Protein AF-A0A7J3M2E6-F1 (afdb_monomer)

Organism: Archaeoglobus fulgidus (NCBI:txid2234)

pLDDT: mean 97.36, std 1.87, range [87.88, 98.75]

Sequence (85 aa):
ANVAPKMMRDLYNAFVEGKIAKAIEIHQKLSPLFDALFIDTNPIPVKKAMELLGLAAGKPRLPLVELSPEKTEKLKAVMRELGLI

Nearest PDB structures (foldseek):
  2yxg-assembly1_D  TM=9.703E-01  e=3.366E-06  Methanocaldococcus jannaschii DSM 2661
  3pb2-assembly1_A  TM=9.520E-01  e=1.998E-05  Thermotoga maritima
  2vc6-assembly1_A  TM=9.290E-01  e=2.496E-05  Sinorhizobium meliloti
  6xgs-assembly1_D  TM=9.329E-01  e=9.494E-05  Brucella suis 1330
  3l21-assembly3_F  TM=9.356E-01  e=1.326E-04  Mycobacterium tuberculosis

Solvent-accessible surface area (backbone atoms only — not comparable to full-atom values): 4872 Å² total; per-residue (Å²): 90,93,84,50,46,66,60,50,49,53,28,49,51,26,45,79,70,66,38,51,72,58,17,51,55,46,46,60,69,45,44,62,51,54,54,45,39,57,75,45,68,78,63,34,35,53,30,51,52,31,44,71,65,76,41,96,52,69,79,65,61,83,96,47,57,76,66,51,72,71,60,46,53,55,38,49,52,47,36,40,78,69,68,69,93

InterPro domains:
  IPR002220 DapA-like [PF00701] (1-80)
  IPR002220 DapA-like [PTHR12128] (1-83)
  IPR013785 Aldolase-type TIM barrel [G3DSA:3.20.20.70] (1-85)

Secondary structure (DSSP, 8-state):
--SSHHHHHHHHHHHHTT-HHHHHHHHHHHHHHHHHHTSSSTTHHHHHHHHHTT----PPPTT--PPPHHHHHHHHHHHHHTT--

Radius of gyration: 13.92 Å; Cα contacts (8 Å, |Δi|>4): 80; chains: 1; bounding box: 29×22×40 Å

Structure (mmCIF, N/CA/C/O backbone):
data_AF-A0A7J3M2E6-F1
#
_entry.id   AF-A0A7J3M2E6-F1
#
loop_
_atom_site.group_PDB
_atom_site.id
_atom_site.type_symbol
_atom_site.label_atom_id
_atom_site.label_alt_id
_atom_site.label_comp_id
_atom_site.label_asym_id
_atom_site.label_entity_id
_atom_site.label_seq_id
_atom_site.pdbx_PDB_ins_code
_atom_site.Cartn_x
_atom_site.Cartn_y
_atom_site.Cartn_z
_atom_site.occupancy
_atom_site.B_iso_or_equiv
_atom_site.auth_seq_id
_atom_site.auth_comp_id
_atom_site.auth_asym_id
_atom_site.auth_atom_id
_atom_site.pdbx_PDB_model_num
ATOM 1 N N . ALA A 1 1 ? -4.781 4.214 -0.589 1.00 87.88 1 ALA A N 1
ATOM 2 C CA . ALA A 1 1 ? -6.206 3.931 -0.878 1.00 87.88 1 ALA A CA 1
ATOM 3 C C . ALA A 1 1 ? -6.390 2.994 -2.072 1.00 87.88 1 ALA A C 1
ATOM 5 O O . ALA A 1 1 ? -7.071 2.003 -1.898 1.00 87.88 1 ALA A O 1
ATOM 6 N N . ASN A 1 2 ? -5.770 3.243 -3.234 1.00 96.00 2 ASN A N 1
ATOM 7 C CA . ASN A 1 2 ? -5.966 2.415 -4.442 1.00 96.00 2 ASN A CA 1
ATOM 8 C C . ASN A 1 2 ? -5.707 0.907 -4.240 1.00 96.00 2 ASN A C 1
ATOM 10 O O . ASN A 1 2 ? -6.487 0.093 -4.711 1.00 96.00 2 ASN A O 1
ATOM 14 N N . VAL A 1 3 ? -4.643 0.551 -3.511 1.00 96.56 3 VAL A N 1
ATOM 15 C CA . VAL A 1 3 ? -4.176 -0.842 -3.351 1.00 96.56 3 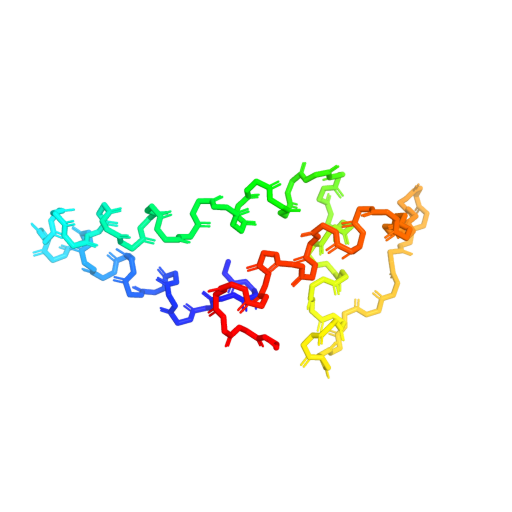VAL A CA 1
ATOM 16 C C . VAL A 1 3 ? -4.898 -1.588 -2.221 1.00 96.56 3 VAL A C 1
ATOM 18 O O . VAL A 1 3 ? -5.269 -2.742 -2.377 1.00 96.56 3 VAL A O 1
ATOM 21 N N . ALA A 1 4 ? -5.133 -0.922 -1.086 1.00 97.25 4 ALA A N 1
ATOM 22 C CA . ALA A 1 4 ? -5.802 -1.494 0.088 1.00 97.25 4 ALA A CA 1
ATOM 23 C C . ALA A 1 4 ? -6.968 -0.595 0.561 1.00 97.25 4 ALA A C 1
ATOM 25 O O . ALA A 1 4 ? -6.909 -0.013 1.651 1.00 97.25 4 ALA A O 1
ATOM 26 N N . PRO A 1 5 ? -8.027 -0.413 -0.255 1.00 97.38 5 PRO A N 1
ATOM 27 C CA . PRO A 1 5 ? -9.085 0.562 0.026 1.00 97.38 5 PRO A CA 1
ATOM 28 C C . PRO A 1 5 ? -9.867 0.243 1.302 1.00 97.38 5 PRO A C 1
ATOM 30 O O . PRO A 1 5 ? -10.155 1.149 2.082 1.00 97.38 5 PRO A O 1
ATOM 33 N N . LYS A 1 6 ? -10.155 -1.042 1.558 1.00 97.31 6 LYS A N 1
ATOM 34 C CA . LYS A 1 6 ? -10.870 -1.490 2.762 1.00 97.31 6 LYS A CA 1
ATOM 35 C C . LYS A 1 6 ? -10.115 -1.111 4.038 1.00 97.31 6 LYS A C 1
ATOM 37 O O . LYS A 1 6 ? -10.678 -0.434 4.886 1.00 97.31 6 LYS A O 1
ATOM 42 N N . MET A 1 7 ? -8.832 -1.465 4.133 1.00 97.50 7 MET A N 1
ATOM 43 C CA . MET A 1 7 ? -8.016 -1.159 5.314 1.00 97.50 7 MET A CA 1
ATOM 44 C C . MET A 1 7 ? -7.856 0.350 5.535 1.00 97.50 7 MET A C 1
ATOM 46 O O . MET A 1 7 ? -7.922 0.808 6.670 1.00 97.50 7 MET A O 1
ATOM 50 N N . MET A 1 8 ? -7.699 1.137 4.463 1.00 98.31 8 MET A N 1
ATOM 51 C CA . MET A 1 8 ? -7.645 2.602 4.567 1.00 98.31 8 MET A CA 1
ATOM 52 C C . MET A 1 8 ? -8.954 3.206 5.087 1.00 98.31 8 MET A C 1
ATOM 54 O O . MET A 1 8 ? -8.918 4.128 5.900 1.00 98.31 8 MET A O 1
ATOM 58 N N . ARG A 1 9 ? -10.106 2.694 4.639 1.00 98.50 9 ARG A N 1
ATOM 59 C CA . ARG A 1 9 ? -11.415 3.114 5.155 1.00 98.50 9 ARG A CA 1
ATOM 60 C C . ARG A 1 9 ? -11.580 2.713 6.619 1.00 98.50 9 ARG A C 1
ATOM 62 O O . ARG A 1 9 ? -12.020 3.526 7.420 1.00 98.50 9 ARG A O 1
ATOM 69 N N . ASP A 1 10 ? -11.212 1.485 6.968 1.00 98.44 10 ASP A N 1
ATOM 70 C CA . ASP A 1 10 ? -11.338 0.979 8.334 1.00 98.44 10 ASP A CA 1
ATOM 71 C C . ASP A 1 10 ? -10.426 1.768 9.303 1.00 98.44 10 ASP A C 1
ATOM 73 O O . ASP A 1 10 ? -10.845 2.079 10.418 1.00 98.44 10 ASP A O 1
ATOM 77 N N . LEU A 1 11 ? -9.228 2.179 8.856 1.00 98.69 11 LEU A N 1
ATOM 78 C CA . LEU A 1 11 ? -8.347 3.112 9.572 1.00 98.69 11 LEU A CA 1
ATOM 79 C C . LEU A 1 11 ? -9.035 4.458 9.831 1.00 98.69 11 LEU A C 1
ATOM 81 O O . LEU A 1 11 ? -9.063 4.928 10.968 1.00 98.69 11 LEU A O 1
ATOM 85 N N . TYR A 1 12 ? -9.587 5.073 8.782 1.00 98.56 12 TYR A N 1
ATOM 86 C CA . TYR A 1 12 ? -10.269 6.361 8.892 1.00 98.56 12 TYR A CA 1
ATOM 87 C C . TYR A 1 12 ? -11.467 6.284 9.846 1.00 98.56 12 TYR A C 1
ATOM 89 O O . TYR A 1 12 ? -11.567 7.100 10.759 1.00 98.56 12 TYR A O 1
ATOM 97 N N . ASN A 1 13 ? -12.320 5.268 9.690 1.00 98.69 13 ASN A N 1
ATOM 98 C CA . ASN A 1 13 ? -13.492 5.058 10.539 1.00 98.69 13 ASN A CA 1
ATOM 99 C C . ASN A 1 13 ? -13.098 4.888 12.013 1.00 98.69 13 ASN A C 1
ATOM 101 O O . ASN A 1 13 ? -13.669 5.542 12.881 1.00 98.69 13 ASN A O 1
ATOM 105 N N . ALA A 1 14 ? -12.078 4.071 12.302 1.00 98.75 14 ALA A N 1
ATOM 106 C CA . ALA A 1 14 ? -11.583 3.904 13.666 1.00 98.75 14 ALA A CA 1
ATOM 107 C C . ALA A 1 14 ? -11.102 5.232 14.274 1.00 98.75 14 ALA A C 1
ATOM 109 O O . ALA A 1 14 ? -11.348 5.492 15.450 1.00 98.75 14 ALA A O 1
ATOM 110 N N . PHE A 1 15 ? -10.448 6.083 13.483 1.00 98.69 15 PHE A N 1
ATOM 111 C CA . PHE A 1 15 ? -9.988 7.387 13.949 1.00 98.69 15 PHE A CA 1
ATOM 112 C C . PH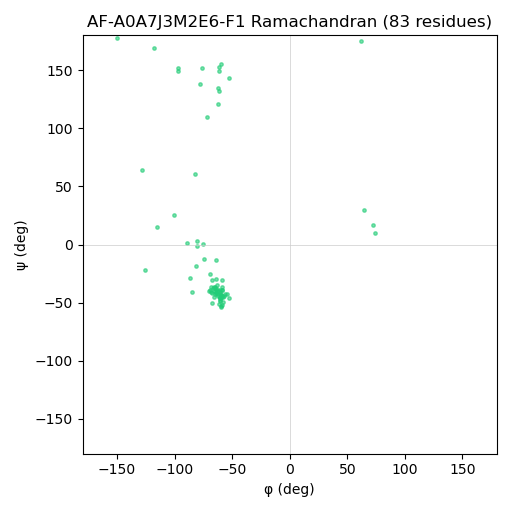E A 1 15 ? -11.152 8.344 14.249 1.00 98.69 15 PHE A C 1
ATOM 114 O O . PHE A 1 15 ? -11.209 8.895 15.347 1.00 98.69 15 PHE A O 1
ATOM 121 N N . VAL A 1 16 ? -12.102 8.511 13.321 1.00 98.56 16 VAL A N 1
ATOM 122 C CA . VAL A 1 16 ? -13.225 9.456 13.500 1.00 98.56 16 VAL A CA 1
ATOM 123 C C . VAL A 1 16 ? -14.224 9.018 14.573 1.00 98.56 16 VAL A C 1
ATOM 125 O O . VAL A 1 16 ? -14.867 9.861 15.186 1.00 98.56 16 VAL A O 1
ATOM 128 N N . GLU A 1 17 ? -14.318 7.717 14.854 1.00 98.56 17 GLU A N 1
ATOM 129 C CA . GLU A 1 17 ? -15.113 7.165 15.961 1.00 98.56 17 GLU A CA 1
ATOM 130 C C . GLU A 1 17 ? -14.393 7.246 17.324 1.00 98.56 17 GLU A C 1
ATOM 132 O O . GLU A 1 17 ? -14.895 6.729 18.321 1.00 98.56 17 GLU A O 1
ATOM 137 N N . GLY A 1 18 ? -13.196 7.843 17.388 1.00 98.56 18 GLY A N 1
ATOM 138 C CA . GLY A 1 18 ? -12.413 7.970 18.622 1.00 98.56 18 GLY A CA 1
ATOM 139 C C . GLY A 1 18 ? -11.742 6.671 19.089 1.00 98.56 18 GLY A C 1
ATOM 140 O O . GLY A 1 18 ? -11.173 6.621 20.179 1.00 98.56 18 GLY A O 1
ATOM 141 N N . LYS A 1 19 ? -11.743 5.610 18.271 1.00 98.69 19 LYS A N 1
ATOM 142 C CA . LYS A 1 19 ? -11.100 4.314 18.562 1.00 98.69 19 LYS A CA 1
ATOM 143 C C . LYS A 1 19 ? -9.599 4.368 18.246 1.00 98.69 19 LYS A C 1
ATOM 145 O O . LYS A 1 19 ? -9.091 3.606 17.422 1.00 98.69 19 LYS A O 1
ATOM 150 N N . ILE A 1 20 ? -8.872 5.262 18.920 1.00 98.44 20 ILE A N 1
ATOM 151 C CA . ILE A 1 20 ? -7.471 5.602 18.606 1.00 98.44 20 ILE A CA 1
ATOM 152 C C . ILE A 1 20 ? -6.539 4.384 18.624 1.00 98.44 20 ILE A C 1
ATOM 154 O O . ILE A 1 20 ? -5.767 4.197 17.686 1.00 98.44 20 ILE A O 1
ATOM 158 N N . ALA A 1 21 ? -6.647 3.506 19.627 1.00 98.56 21 ALA A N 1
ATOM 159 C CA . ALA A 1 21 ? -5.824 2.295 19.697 1.00 98.56 21 ALA A CA 1
ATOM 160 C C . ALA A 1 21 ? -6.020 1.389 18.466 1.00 98.56 21 ALA A C 1
ATOM 162 O O . ALA A 1 21 ? -5.053 0.862 17.916 1.00 98.56 21 ALA A O 1
ATOM 163 N N . LYS A 1 22 ? -7.264 1.266 17.982 1.00 98.50 22 LYS A N 1
ATOM 164 C CA . LYS A 1 22 ? -7.571 0.483 16.782 1.00 98.50 22 LYS A CA 1
ATOM 165 C C . LYS A 1 22 ? -7.032 1.146 15.517 1.00 98.50 22 LYS A C 1
ATOM 167 O O . LYS A 1 22 ? -6.511 0.454 14.646 1.00 98.50 22 LYS A O 1
ATOM 172 N N . ALA A 1 23 ? -7.134 2.470 15.418 1.00 98.75 23 ALA A N 1
ATOM 173 C CA . ALA A 1 23 ? -6.565 3.220 14.305 1.00 98.75 23 ALA A CA 1
ATOM 174 C C . ALA A 1 23 ? -5.040 3.028 14.229 1.00 98.75 23 ALA A C 1
ATOM 176 O O . ALA A 1 23 ? -4.517 2.725 13.161 1.00 98.75 23 ALA A O 1
ATOM 177 N N . ILE A 1 24 ? -4.335 3.104 15.363 1.00 98.62 24 ILE A N 1
ATOM 178 C CA . ILE A 1 24 ? -2.886 2.858 15.428 1.00 98.62 24 ILE A CA 1
ATOM 179 C C . ILE A 1 24 ? -2.549 1.432 14.978 1.00 98.62 24 ILE A C 1
ATOM 181 O O . ILE A 1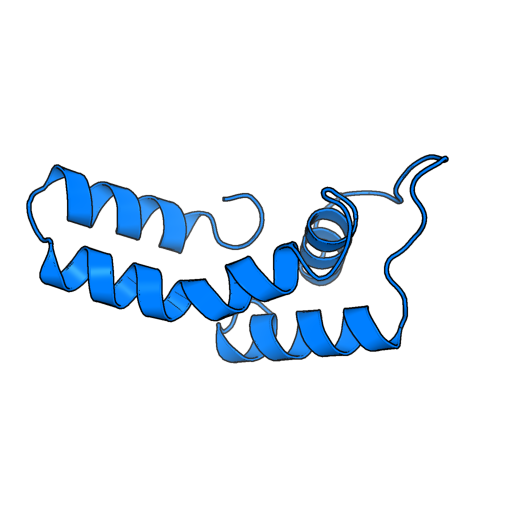 24 ? -1.655 1.261 14.155 1.00 98.62 24 ILE A O 1
ATOM 185 N N . GLU A 1 25 ? -3.287 0.421 15.442 1.00 98.56 25 GLU A N 1
ATOM 186 C CA . GLU A 1 25 ? -3.081 -0.975 15.027 1.00 98.56 25 GLU A CA 1
ATOM 187 C C . GLU A 1 25 ? -3.210 -1.143 13.501 1.00 98.56 25 GLU A C 1
ATOM 189 O O . GLU A 1 25 ? -2.379 -1.791 12.864 1.00 98.56 25 GLU A O 1
ATOM 194 N N . ILE A 1 26 ? -4.241 -0.546 12.889 1.00 98.44 26 ILE A N 1
ATOM 195 C CA . ILE A 1 26 ? -4.446 -0.623 11.434 1.00 98.44 26 ILE A CA 1
ATOM 196 C C . ILE A 1 26 ? -3.356 0.161 10.691 1.00 98.44 26 ILE A C 1
ATOM 198 O O . ILE A 1 26 ? -2.849 -0.315 9.676 1.00 98.44 26 ILE A O 1
ATOM 202 N N . HIS A 1 27 ? -2.971 1.338 11.190 1.00 98.56 27 HIS A N 1
ATOM 203 C CA . HIS A 1 27 ? -1.893 2.137 10.612 1.00 98.56 27 HIS A CA 1
ATOM 204 C C . HIS A 1 27 ? -0.564 1.375 10.623 1.00 98.56 27 HIS A C 1
ATOM 206 O O . HIS A 1 27 ? 0.096 1.301 9.593 1.00 98.56 27 HIS A O 1
ATOM 212 N N . GLN A 1 28 ? -0.208 0.746 11.745 1.00 98.25 28 GLN A N 1
ATOM 213 C CA . GLN A 1 28 ? 1.004 -0.068 11.863 1.00 98.25 28 GLN A CA 1
ATOM 214 C C . GLN A 1 28 ? 0.994 -1.245 10.887 1.00 98.25 28 GLN A C 1
ATOM 216 O O . GLN A 1 28 ? 2.003 -1.498 10.236 1.00 98.25 28 GLN A O 1
ATOM 221 N N . LYS A 1 29 ? -0.156 -1.911 10.714 1.00 97.69 29 LYS A N 1
ATOM 222 C CA . LYS A 1 29 ? -0.317 -2.953 9.689 1.00 97.69 29 LYS A CA 1
ATOM 223 C C . LYS A 1 29 ? -0.093 -2.410 8.276 1.00 97.69 29 LYS A C 1
ATOM 225 O O . LYS A 1 29 ? 0.507 -3.090 7.461 1.00 97.69 29 LYS A O 1
ATOM 230 N N . LEU A 1 30 ? -0.555 -1.198 7.972 1.00 98.19 30 LEU A N 1
ATOM 231 C CA . LEU A 1 30 ? -0.397 -0.591 6.645 1.00 98.19 30 LEU A CA 1
ATOM 232 C C . LEU A 1 30 ? 0.969 0.068 6.405 1.00 98.19 30 LEU A C 1
ATOM 234 O O . LEU A 1 30 ? 1.320 0.281 5.246 1.00 98.19 30 LEU A O 1
ATOM 238 N N . SER A 1 31 ? 1.732 0.387 7.452 1.00 98.25 31 SER A N 1
ATOM 239 C CA . SER A 1 31 ? 2.994 1.132 7.342 1.00 98.25 31 SER A CA 1
ATOM 240 C C . SER A 1 31 ? 3.984 0.517 6.345 1.00 98.25 31 SER A C 1
ATOM 242 O O . SER A 1 31 ? 4.453 1.256 5.480 1.00 98.25 31 SER A O 1
ATOM 244 N N . PRO A 1 32 ? 4.232 -0.813 6.343 1.00 98.12 32 PRO A N 1
ATOM 245 C CA . PRO A 1 32 ? 5.126 -1.424 5.359 1.00 98.12 32 PRO A CA 1
ATOM 246 C C . PRO A 1 32 ? 4.670 -1.195 3.913 1.00 98.12 32 PRO A C 1
ATOM 248 O O . PRO A 1 32 ? 5.491 -0.972 3.024 1.00 98.12 32 PRO A O 1
ATOM 251 N N . LEU A 1 33 ? 3.354 -1.202 3.660 1.00 98.25 33 LEU A N 1
ATOM 252 C CA . LEU A 1 33 ? 2.804 -0.909 2.334 1.00 98.25 33 LEU A CA 1
ATOM 253 C C . LEU A 1 33 ? 2.998 0.554 1.952 1.00 98.25 33 LEU A C 1
ATOM 255 O O . LEU A 1 33 ? 3.232 0.835 0.780 1.00 98.25 33 LEU A O 1
ATOM 259 N N . PHE A 1 34 ? 2.901 1.485 2.901 1.00 98.25 34 PHE A N 1
ATOM 260 C CA . PHE A 1 34 ? 3.193 2.889 2.625 1.00 98.25 34 PHE A CA 1
ATOM 261 C C . PHE A 1 34 ? 4.644 3.045 2.180 1.00 98.25 34 PHE A C 1
ATOM 263 O O . PHE A 1 34 ? 4.875 3.558 1.089 1.00 98.25 34 PHE A O 1
ATOM 270 N N . ASP A 1 35 ? 5.595 2.495 2.931 1.00 98.06 35 ASP A N 1
ATOM 271 C CA . ASP A 1 35 ? 7.015 2.557 2.575 1.00 98.06 35 ASP A CA 1
ATOM 272 C C . ASP A 1 35 ? 7.284 1.912 1.206 1.00 98.06 35 ASP A C 1
ATOM 274 O O . ASP A 1 35 ? 7.941 2.500 0.343 1.00 98.06 35 ASP A O 1
ATOM 278 N N . ALA A 1 36 ? 6.693 0.742 0.941 1.00 98.19 36 ALA A N 1
ATOM 279 C CA . ALA A 1 36 ? 6.825 0.054 -0.343 1.00 98.19 36 ALA A CA 1
ATOM 280 C C . ALA A 1 36 ? 6.237 0.851 -1.522 1.00 98.19 36 ALA A C 1
ATOM 282 O O . ALA A 1 36 ? 6.782 0.817 -2.627 1.00 98.19 36 ALA A O 1
ATOM 283 N N . LEU A 1 37 ? 5.148 1.596 -1.311 1.00 98.06 37 LEU A N 1
ATOM 284 C CA . LEU A 1 37 ? 4.539 2.441 -2.342 1.00 98.06 37 LEU A CA 1
ATOM 285 C C . LEU A 1 37 ? 5.337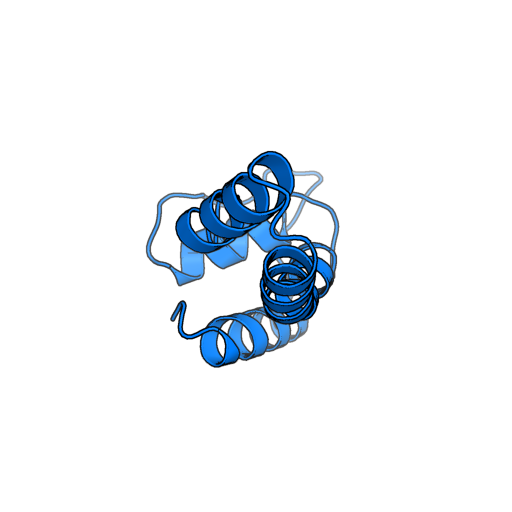 3.722 -2.635 1.00 98.06 37 LEU A C 1
ATOM 287 O O . LEU A 1 37 ? 5.080 4.359 -3.658 1.00 98.06 37 LEU A O 1
ATOM 291 N N . PHE A 1 38 ? 6.310 4.065 -1.789 1.00 98.00 38 PHE A N 1
ATOM 292 C CA . PHE A 1 38 ? 7.228 5.195 -1.960 1.00 98.00 38 PHE A CA 1
ATOM 293 C C . PHE A 1 38 ? 8.695 4.764 -2.145 1.00 98.00 38 PHE A C 1
ATOM 295 O O . PHE A 1 38 ? 9.597 5.598 -2.110 1.00 98.00 38 PHE A O 1
ATOM 302 N N . ILE A 1 39 ? 8.950 3.483 -2.445 1.00 97.88 39 ILE A N 1
AT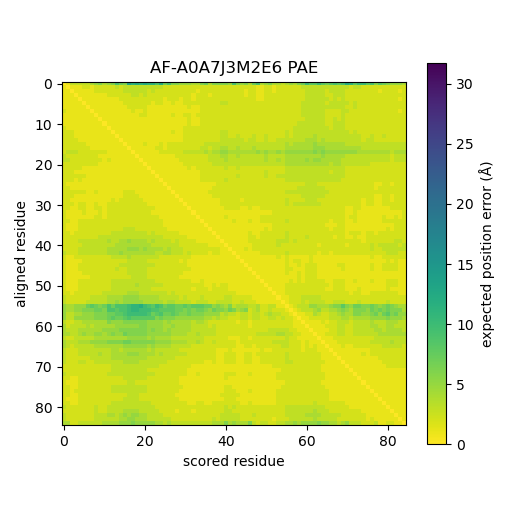OM 303 C CA . ILE A 1 39 ? 10.287 2.973 -2.815 1.00 97.88 39 ILE A CA 1
ATOM 304 C C . ILE A 1 39 ? 10.824 3.577 -4.133 1.00 97.88 39 ILE A C 1
ATOM 306 O O . ILE A 1 39 ? 11.995 3.418 -4.501 1.00 97.88 39 ILE A O 1
ATOM 310 N N . ASP A 1 40 ? 9.945 4.238 -4.883 1.00 97.81 40 ASP A N 1
ATOM 311 C CA . ASP A 1 40 ? 10.239 5.019 -6.077 1.00 97.81 40 ASP A CA 1
ATOM 312 C C . ASP A 1 40 ? 9.232 6.172 -6.218 1.00 97.81 40 ASP A C 1
ATOM 314 O O . ASP A 1 40 ? 8.290 6.302 -5.434 1.00 97.81 40 ASP A O 1
ATOM 318 N N . THR A 1 41 ? 9.410 7.003 -7.243 1.00 97.50 41 THR A N 1
ATOM 319 C CA . THR A 1 41 ? 8.578 8.179 -7.499 1.00 97.50 41 THR A CA 1
ATOM 320 C C . THR A 1 41 ? 7.127 7.778 -7.767 1.00 97.50 41 THR A C 1
ATOM 322 O O . THR A 1 41 ? 6.818 7.057 -8.718 1.00 97.50 41 THR A O 1
ATOM 325 N N . ASN A 1 42 ? 6.200 8.285 -6.956 1.00 96.00 42 ASN A N 1
ATOM 326 C CA . ASN A 1 42 ? 4.764 8.130 -7.183 1.00 96.00 42 ASN A CA 1
ATOM 327 C C . ASN A 1 42 ? 4.368 8.790 -8.530 1.00 96.00 42 ASN A C 1
ATOM 329 O O . ASN A 1 42 ? 4.758 9.937 -8.755 1.00 96.00 42 ASN A O 1
ATOM 333 N N . 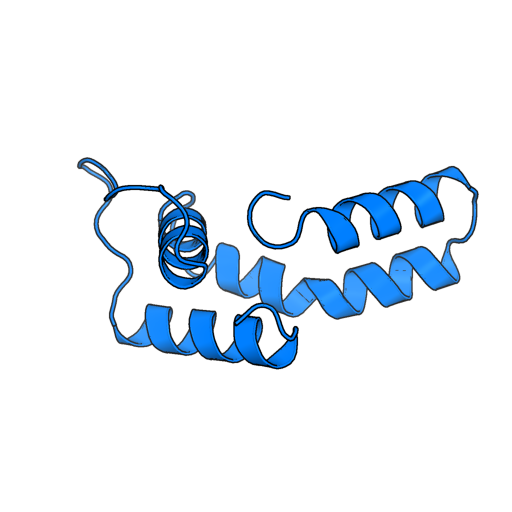PRO A 1 43 ? 3.596 8.136 -9.430 1.00 96.75 43 PRO A N 1
ATOM 334 C CA . PRO A 1 43 ? 2.821 6.903 -9.246 1.00 96.75 43 PRO A CA 1
ATOM 335 C C . PRO A 1 43 ? 3.431 5.597 -9.781 1.00 96.75 43 PRO A C 1
ATOM 337 O O . PRO A 1 43 ? 2.682 4.664 -10.071 1.00 96.75 43 PRO A O 1
ATOM 340 N N . ILE A 1 44 ? 4.755 5.479 -9.908 1.00 98.19 44 ILE A N 1
ATOM 341 C CA . ILE A 1 44 ? 5.388 4.255 -10.428 1.00 98.19 44 ILE A CA 1
ATOM 342 C C . ILE A 1 44 ? 5.042 3.021 -9.562 1.00 98.19 44 ILE A C 1
ATOM 344 O O . ILE A 1 44 ? 4.492 2.062 -10.118 1.00 98.19 44 ILE A O 1
ATOM 348 N N . PRO A 1 45 ? 5.256 3.014 -8.225 1.00 98.25 45 PRO A N 1
ATOM 349 C CA . PRO A 1 45 ? 5.010 1.808 -7.430 1.00 98.25 45 PRO A CA 1
ATOM 350 C C . PRO A 1 45 ? 3.524 1.465 -7.312 1.00 98.25 45 PRO A C 1
ATOM 352 O O . PRO A 1 45 ? 3.151 0.302 -7.427 1.00 98.25 45 PRO A O 1
ATOM 355 N N . VAL A 1 46 ? 2.650 2.468 -7.158 1.00 98.00 46 VAL A N 1
ATOM 356 C CA . VAL A 1 46 ? 1.200 2.229 -7.061 1.00 98.00 46 VAL A CA 1
ATOM 35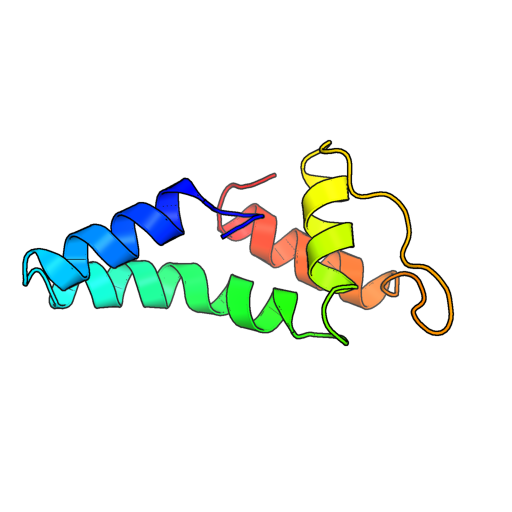7 C C . VAL A 1 46 ? 0.625 1.658 -8.355 1.00 98.00 46 VAL A C 1
ATOM 359 O O . VAL A 1 46 ? -0.214 0.765 -8.291 1.00 98.00 46 VAL A O 1
ATOM 362 N N . LYS A 1 47 ? 1.098 2.092 -9.533 1.00 98.06 47 LYS A N 1
ATOM 363 C CA . LYS A 1 47 ? 0.690 1.475 -10.803 1.00 98.06 47 LYS A CA 1
ATOM 364 C C . LYS A 1 47 ? 1.124 0.015 -10.887 1.00 98.06 47 LYS A C 1
ATOM 366 O O . LYS A 1 47 ? 0.315 -0.819 -11.285 1.00 98.06 47 LYS A O 1
ATOM 371 N N . LYS A 1 48 ? 2.352 -0.303 -10.458 1.00 98.12 48 LYS A N 1
ATOM 372 C CA . LYS A 1 48 ? 2.827 -1.692 -10.411 1.00 98.12 48 LYS A CA 1
ATOM 373 C C . LYS A 1 48 ? 2.020 -2.533 -9.413 1.00 98.12 48 LYS A C 1
ATOM 375 O O . LYS A 1 48 ? 1.633 -3.640 -9.754 1.00 98.12 48 LYS A O 1
ATOM 380 N N . ALA A 1 49 ? 1.688 -2.007 -8.233 1.00 98.12 49 ALA A N 1
ATOM 381 C CA . ALA A 1 49 ? 0.835 -2.698 -7.261 1.00 98.12 49 ALA A CA 1
ATOM 382 C C . ALA A 1 49 ? -0.558 -3.022 -7.830 1.00 98.12 49 ALA A C 1
ATOM 384 O O . ALA A 1 49 ? -1.059 -4.127 -7.661 1.00 98.12 49 ALA A O 1
ATOM 385 N N . MET A 1 50 ? -1.173 -2.077 -8.543 1.00 97.81 50 MET A N 1
ATOM 386 C CA . MET A 1 50 ? -2.471 -2.293 -9.190 1.00 97.81 50 MET A CA 1
ATOM 387 C C . MET A 1 50 ? -2.391 -3.340 -10.312 1.00 97.81 50 MET A C 1
ATOM 389 O O . MET A 1 50 ? -3.275 -4.184 -10.414 1.00 97.81 50 MET A O 1
ATOM 393 N N . GLU A 1 51 ? -1.317 -3.336 -11.108 1.00 97.06 51 GLU A N 1
ATOM 394 C CA . GLU A 1 51 ? -1.047 -4.381 -12.107 1.00 97.06 51 GLU A CA 1
ATOM 395 C C . GLU A 1 51 ? -0.905 -5.769 -11.456 1.00 97.06 51 GLU A C 1
ATOM 397 O O . GLU A 1 51 ? -1.486 -6.734 -11.944 1.00 97.06 51 GLU A O 1
ATOM 402 N N . LEU A 1 52 ? -0.198 -5.869 -10.321 1.00 96.94 52 LEU A N 1
ATOM 403 C CA . LEU A 1 52 ? -0.040 -7.117 -9.558 1.00 96.94 52 LEU A CA 1
ATOM 404 C C . LEU A 1 52 ? -1.363 -7.646 -8.987 1.00 96.94 52 LEU A C 1
ATOM 406 O O . LEU A 1 52 ? -1.530 -8.855 -8.875 1.00 96.94 52 LEU A O 1
ATOM 410 N N . LEU A 1 53 ? -2.308 -6.755 -8.677 1.00 97.19 53 LEU A N 1
ATOM 411 C CA . LEU A 1 53 ? -3.682 -7.100 -8.290 1.00 97.19 53 LEU A CA 1
ATOM 412 C C . LEU A 1 53 ? -4.556 -7.542 -9.480 1.00 97.19 53 LEU A C 1
ATOM 414 O O . LEU A 1 53 ? -5.743 -7.806 -9.302 1.00 97.19 53 LEU A O 1
ATOM 418 N N . GLY A 1 54 ? -4.013 -7.576 -10.702 1.00 96.38 54 GLY A N 1
ATOM 419 C CA . GLY A 1 54 ? -4.774 -7.859 -11.919 1.00 96.38 54 GLY A CA 1
ATOM 420 C C . GLY A 1 54 ? -5.701 -6.715 -12.348 1.00 96.38 54 GLY A C 1
ATOM 421 O O . GLY A 1 54 ? -6.610 -6.928 -13.147 1.00 96.38 54 GLY A O 1
ATOM 422 N N . LEU A 1 55 ? -5.497 -5.501 -11.823 1.00 96.56 55 LEU A N 1
ATOM 423 C CA . LEU A 1 55 ? -6.314 -4.327 -12.124 1.00 96.56 55 LEU A CA 1
ATOM 424 C C . LEU A 1 55 ? -5.674 -3.460 -13.215 1.00 96.56 55 LEU A C 1
ATOM 426 O O . LEU A 1 55 ? -4.453 -3.379 -13.372 1.00 96.56 55 LEU A O 1
ATOM 430 N N . ALA A 1 56 ? -6.513 -2.752 -13.969 1.00 91.50 56 ALA A N 1
ATOM 431 C CA . ALA A 1 56 ? -6.055 -1.884 -15.045 1.00 91.50 56 ALA A CA 1
ATOM 432 C C . ALA A 1 56 ? -5.374 -0.613 -14.498 1.00 91.50 56 ALA A C 1
ATOM 434 O O . ALA A 1 56 ? -6.035 0.285 -13.980 1.00 91.50 56 ALA A O 1
ATOM 435 N N . ALA A 1 57 ? -4.049 -0.516 -14.655 1.00 92.50 57 ALA A N 1
ATOM 436 C CA . ALA A 1 57 ? -3.261 0.677 -14.299 1.00 92.50 57 ALA A CA 1
ATOM 437 C C . ALA A 1 57 ? -2.401 1.229 -15.452 1.00 92.50 57 ALA A C 1
ATOM 439 O O . ALA A 1 57 ? -2.041 2.415 -15.465 1.00 92.50 57 ALA A O 1
ATOM 440 N N . GLY A 1 58 ? -2.099 0.371 -16.432 1.00 90.69 58 GLY A N 1
ATOM 441 C CA . GLY A 1 58 ? -1.220 0.674 -17.556 1.00 90.69 58 GLY A CA 1
ATOM 442 C C . GLY A 1 58 ? 0.211 1.014 -17.130 1.00 90.69 58 GLY A C 1
ATOM 443 O O . GLY A 1 58 ? 0.538 1.153 -15.951 1.00 90.69 58 GLY A O 1
ATOM 444 N N . LYS A 1 59 ? 1.083 1.208 -18.117 1.00 92.44 59 LYS A N 1
ATOM 445 C CA . LYS A 1 59 ? 2.462 1.636 -17.868 1.00 92.44 59 LYS A CA 1
ATOM 446 C C . LYS A 1 59 ? 2.517 3.136 -17.524 1.00 92.44 59 LYS A C 1
ATOM 448 O O . LYS A 1 59 ? 1.627 3.903 -17.925 1.00 92.44 59 LYS A O 1
ATOM 453 N N . PRO A 1 60 ? 3.507 3.595 -16.742 1.00 95.38 60 PRO A N 1
ATOM 454 C CA . PRO A 1 60 ? 3.799 5.021 -16.643 1.00 95.38 60 PRO A CA 1
ATOM 455 C C . PRO A 1 60 ? 4.200 5.581 -18.018 1.00 95.38 60 PRO A C 1
ATOM 457 O O . PRO A 1 60 ? 4.670 4.852 -18.890 1.00 95.38 60 PRO A O 1
ATOM 460 N N . ARG A 1 61 ? 3.961 6.879 -18.222 1.00 96.75 61 ARG A N 1
ATOM 461 C CA . ARG A 1 61 ? 4.448 7.608 -19.399 1.00 96.75 61 ARG A CA 1
ATOM 462 C C . ARG A 1 61 ? 5.736 8.325 -19.022 1.00 96.75 61 ARG A C 1
ATOM 464 O O . ARG A 1 61 ? 5.860 8.779 -17.884 1.00 96.75 61 ARG A O 1
ATOM 471 N N . LEU A 1 62 ? 6.630 8.491 -19.994 1.00 96.38 62 LEU A N 1
ATOM 472 C CA . LEU A 1 62 ? 7.841 9.286 -19.815 1.00 96.38 62 LEU A CA 1
ATOM 473 C C . LEU A 1 62 ? 7.503 10.694 -19.279 1.00 96.38 62 LEU A C 1
ATOM 475 O O . LEU A 1 62 ? 6.465 11.249 -19.653 1.00 96.38 62 LEU A O 1
ATOM 479 N N . PRO A 1 63 ? 8.345 11.262 -18.396 1.00 95.94 63 PRO A N 1
ATOM 480 C CA . PRO A 1 63 ? 9.678 10.780 -18.003 1.00 95.94 63 PRO A CA 1
ATOM 481 C C . PRO A 1 63 ? 9.679 9.643 -16.963 1.00 95.94 63 PRO A C 1
ATOM 483 O O . PRO A 1 63 ? 10.743 9.147 -16.609 1.00 95.94 63 PRO A O 1
ATOM 486 N N . LEU A 1 64 ? 8.512 9.207 -16.481 1.00 97.31 64 LEU A N 1
ATOM 487 C CA . LEU A 1 64 ? 8.412 8.086 -15.550 1.00 97.31 64 LEU A CA 1
ATOM 488 C C . LEU A 1 64 ? 8.552 6.751 -16.287 1.00 97.31 64 LEU A C 1
ATOM 490 O O . LEU A 1 64 ? 7.965 6.544 -17.352 1.00 97.31 64 LEU A O 1
ATOM 494 N N . VAL A 1 65 ? 9.295 5.831 -15.682 1.00 96.62 65 VAL A N 1
ATOM 495 C CA . VAL A 1 65 ? 9.576 4.496 -16.224 1.00 96.62 65 VAL A CA 1
ATOM 496 C C . VAL A 1 65 ? 9.022 3.410 -15.309 1.00 96.62 65 VAL A C 1
ATOM 498 O O . VAL A 1 65 ? 8.553 3.688 -14.206 1.00 96.62 65 VAL A O 1
ATOM 501 N N . GLU A 1 66 ? 9.007 2.170 -15.790 1.00 96.94 66 GLU A N 1
ATOM 502 C CA . GLU A 1 66 ? 8.552 1.036 -14.987 1.00 96.94 66 GLU A CA 1
ATOM 503 C C . GLU A 1 66 ? 9.417 0.829 -13.739 1.00 96.94 66 GLU A C 1
ATOM 505 O O . GLU A 1 66 ? 10.620 1.095 -13.737 1.00 96.94 66 GLU A O 1
ATOM 510 N N . LEU A 1 67 ? 8.788 0.315 -12.680 1.00 97.75 67 LEU A N 1
ATOM 511 C CA . LEU A 1 67 ? 9.485 -0.067 -11.460 1.00 97.75 67 LEU A CA 1
ATOM 512 C C . LEU A 1 67 ? 10.495 -1.180 -11.775 1.00 97.75 67 LEU A C 1
ATOM 514 O O . LEU A 1 67 ? 10.151 -2.147 -12.458 1.00 97.75 67 LEU A O 1
ATOM 518 N N . SER A 1 68 ? 11.721 -1.069 -11.260 1.00 98.06 68 SER A N 1
ATOM 519 C CA . SER A 1 68 ? 12.749 -2.085 -11.508 1.00 98.06 68 SER A CA 1
ATOM 520 C C . SER A 1 68 ? 12.320 -3.474 -10.998 1.00 98.06 68 SER A C 1
ATOM 522 O O . SER A 1 68 ? 11.518 -3.561 -10.058 1.00 98.06 68 SER A O 1
ATOM 524 N N . PRO A 1 69 ? 12.856 -4.577 -11.559 1.00 98.12 69 PRO A N 1
ATOM 525 C CA . PRO A 1 69 ? 12.530 -5.928 -11.096 1.00 98.12 69 PRO A CA 1
ATOM 526 C C . PRO A 1 69 ? 12.805 -6.132 -9.600 1.00 98.12 69 PRO A C 1
ATOM 528 O O . PRO A 1 69 ? 11.962 -6.661 -8.885 1.00 98.12 69 PRO A O 1
ATOM 531 N N . GLU A 1 70 ? 13.935 -5.624 -9.100 1.00 98.44 70 GLU A N 1
ATOM 532 C CA . GLU A 1 70 ? 14.299 -5.708 -7.680 1.00 98.44 70 GLU A CA 1
ATOM 533 C C . GLU A 1 70 ? 13.270 -5.008 -6.776 1.00 98.44 70 GLU A C 1
ATOM 535 O O . GLU A 1 70 ? 12.788 -5.587 -5.802 1.00 98.44 70 GLU A O 1
ATOM 540 N N . LYS A 1 71 ? 12.888 -3.766 -7.107 1.00 98.44 71 LYS A N 1
ATOM 541 C CA . LYS A 1 71 ? 11.879 -3.018 -6.342 1.00 98.44 71 LYS A CA 1
ATOM 542 C C . LYS A 1 71 ? 10.487 -3.640 -6.480 1.00 98.44 71 LYS A C 1
ATOM 544 O O . LYS A 1 71 ? 9.700 -3.584 -5.538 1.00 98.44 71 LYS A O 1
ATOM 549 N N . THR A 1 72 ? 10.195 -4.268 -7.619 1.00 98.25 72 THR A N 1
ATOM 550 C CA . THR A 1 72 ? 8.947 -5.007 -7.844 1.00 98.25 72 THR A CA 1
ATOM 551 C C . THR A 1 72 ? 8.837 -6.217 -6.918 1.00 98.25 72 THR A C 1
ATOM 553 O O . THR A 1 72 ? 7.776 -6.425 -6.337 1.00 98.25 72 THR A O 1
ATOM 556 N N . GLU A 1 73 ? 9.911 -6.985 -6.718 1.00 98.44 73 GLU A N 1
ATOM 557 C CA . GLU A 1 73 ? 9.889 -8.110 -5.772 1.00 98.44 73 GLU A CA 1
ATOM 558 C C . GLU A 1 73 ? 9.737 -7.646 -4.316 1.00 98.44 73 GLU A C 1
ATOM 560 O O . GLU A 1 73 ? 8.965 -8.246 -3.567 1.00 98.44 73 GLU A O 1
ATOM 565 N N . LYS A 1 74 ? 10.363 -6.522 -3.930 1.00 98.44 74 LYS A N 1
ATOM 566 C CA . LYS A 1 74 ? 10.147 -5.903 -2.605 1.00 98.44 74 LYS A CA 1
ATOM 567 C C . LYS A 1 74 ? 8.683 -5.503 -2.394 1.00 98.44 74 LYS A C 1
ATOM 569 O O . LYS A 1 74 ? 8.100 -5.818 -1.361 1.00 98.44 74 LYS A O 1
ATOM 574 N N . LEU A 1 75 ? 8.067 -4.864 -3.392 1.00 98.56 75 LEU A N 1
ATOM 575 C CA . LEU A 1 75 ? 6.651 -4.493 -3.354 1.00 98.56 75 LEU A CA 1
ATOM 576 C C . LEU A 1 75 ? 5.739 -5.728 -3.255 1.00 98.56 75 LEU A C 1
ATOM 578 O O . LEU A 1 75 ? 4.823 -5.745 -2.435 1.00 98.56 75 LEU A O 1
ATOM 582 N N . LYS A 1 76 ? 6.009 -6.783 -4.039 1.00 98.44 76 LYS A N 1
ATOM 583 C CA . LYS A 1 76 ? 5.255 -8.048 -3.978 1.00 98.44 76 LYS A CA 1
ATOM 584 C C . LYS A 1 76 ? 5.326 -8.702 -2.601 1.00 98.44 76 LYS A C 1
ATOM 586 O O . LYS A 1 76 ? 4.303 -9.185 -2.128 1.00 98.44 76 LYS A O 1
ATOM 591 N N . ALA A 1 77 ? 6.504 -8.740 -1.975 1.00 98.50 77 ALA A N 1
ATOM 592 C CA . ALA A 1 77 ? 6.677 -9.341 -0.653 1.00 98.50 77 ALA A CA 1
ATOM 593 C C . ALA A 1 77 ? 5.760 -8.673 0.384 1.00 98.50 77 ALA A C 1
ATOM 595 O O . ALA A 1 77 ? 4.960 -9.353 1.021 1.00 98.50 77 ALA A O 1
ATOM 596 N N . VAL A 1 78 ? 5.770 -7.339 0.441 1.00 98.31 78 VAL A N 1
ATOM 597 C CA . VAL A 1 78 ? 4.904 -6.564 1.344 1.00 98.31 78 VAL A CA 1
ATOM 598 C C . VAL A 1 78 ? 3.416 -6.775 1.039 1.00 98.31 78 VAL A C 1
ATOM 600 O O . VAL A 1 78 ? 2.596 -6.900 1.947 1.00 98.31 78 VAL A O 1
ATOM 603 N N . MET A 1 79 ? 3.036 -6.844 -0.240 1.00 98.31 79 ME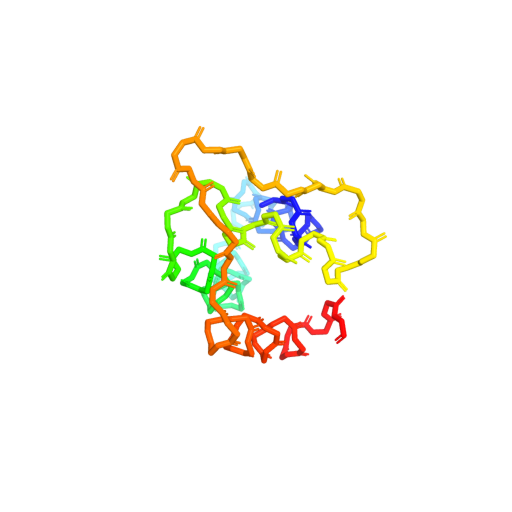T A N 1
ATOM 604 C CA . MET A 1 79 ? 1.643 -7.102 -0.618 1.00 98.31 79 MET A CA 1
ATOM 605 C C . MET A 1 79 ? 1.168 -8.506 -0.201 1.00 98.31 79 MET A C 1
ATOM 607 O O . MET A 1 79 ? 0.020 -8.641 0.224 1.00 98.31 79 MET A O 1
ATOM 611 N N . ARG A 1 80 ? 2.036 -9.527 -0.268 1.00 98.12 80 ARG A N 1
ATOM 612 C CA . ARG A 1 80 ? 1.745 -10.894 0.207 1.00 98.12 80 ARG A CA 1
ATOM 613 C C . ARG A 1 80 ? 1.604 -10.960 1.724 1.00 98.12 80 ARG A C 1
ATOM 615 O O . ARG A 1 80 ? 0.683 -11.600 2.217 1.00 98.12 80 ARG A O 1
ATOM 622 N N . GLU A 1 81 ? 2.469 -10.268 2.464 1.00 96.62 81 GLU A N 1
ATOM 623 C CA . GLU A 1 81 ? 2.380 -10.179 3.932 1.00 96.62 81 GLU A CA 1
ATOM 624 C C . GLU A 1 81 ? 1.041 -9.585 4.398 1.00 96.62 81 GLU A C 1
ATOM 626 O O . GLU A 1 81 ? 0.519 -9.959 5.447 1.00 96.62 81 GLU A O 1
ATOM 631 N N . LEU A 1 82 ? 0.448 -8.703 3.587 1.00 95.50 82 LEU A N 1
ATOM 632 C CA . LEU A 1 82 ? -0.871 -8.115 3.830 1.00 95.50 82 LEU A CA 1
ATOM 633 C C . LEU A 1 82 ? -2.041 -8.912 3.241 1.00 95.50 82 LEU A C 1
ATOM 635 O O . LEU A 1 82 ? -3.188 -8.482 3.375 1.00 95.50 82 LEU A O 1
ATOM 639 N N . GLY A 1 83 ? -1.776 -10.051 2.595 1.00 96.19 83 GLY A N 1
ATOM 640 C CA . GLY A 1 83 ? -2.799 -10.895 1.975 1.00 96.19 83 GLY A CA 1
ATOM 641 C C . GLY A 1 83 ? -3.536 -10.215 0.819 1.00 96.19 83 GLY A C 1
ATOM 642 O O . GLY A 1 83 ? -4.721 -10.472 0.613 1.00 96.19 83 GLY A O 1
ATOM 643 N N . LEU A 1 84 ? -2.869 -9.301 0.107 1.00 95.62 84 LEU A N 1
ATOM 644 C CA . LEU A 1 84 ? -3.448 -8.586 -1.034 1.00 95.62 84 LEU A CA 1
ATOM 645 C C . LEU A 1 84 ? -3.296 -9.361 -2.350 1.00 95.62 84 LEU A C 1
ATOM 647 O O . LEU A 1 84 ? -4.128 -9.189 -3.240 1.00 95.62 84 LEU A O 1
ATOM 651 N N . ILE A 1 85 ? -2.244 -10.179 -2.467 1.00 95.50 85 ILE A N 1
ATOM 652 C CA . ILE A 1 85 ? -1.925 -11.067 -3.599 1.00 95.50 85 ILE A CA 1
ATOM 653 C C . ILE A 1 85 ? -1.351 -12.392 -3.102 1.00 95.50 85 ILE A C 1
ATOM 655 O O . ILE A 1 85 ? -0.871 -12.422 -1.945 1.00 95.50 85 ILE A O 1
#

Mean predicted aligned error: 2.23 Å

Foldseek 3Di:
DLQCVPLVVVLVVCVVVVVVVVNVVSCVLCVLLVVLCVPDDPPQRVLLSCVVLVHDSDA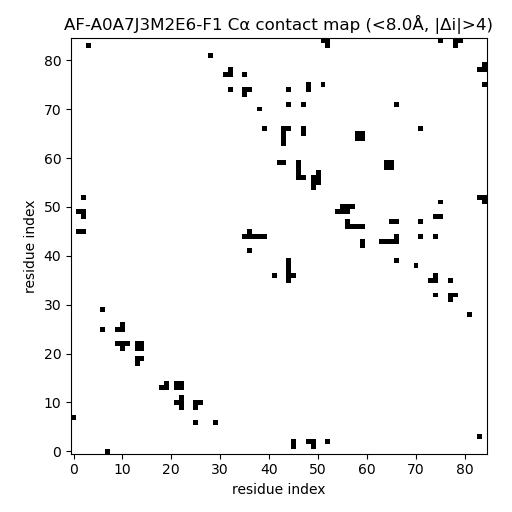DDPPDHHDDPVSSVSNVVSCVSSVSD